Protein AF-X1RCR5-F1 (afdb_monomer_lite)

Secondary structure (DSSP, 8-state):
---TTSPPP---TTTTS-TT--HHHHHHHHHHHHHHHHTT--HHHHHHHHHHHHHHHHHHTT-

Radius of gyration: 15.2 Å; chains: 1; bounding box: 30×46×27 Å

Organism: NCBI:txid412755

Foldseek 3Di:
DDDPPDDDPPPPPPPLADPVADPQLVVQLVVQLVVCVVVVDDNNVSSVVSNVVSVVVVVVVVD

Structure (mmCIF, N/CA/C/O backbone):
data_AF-X1RCR5-F1
#
_entry.id   AF-X1RCR5-F1
#
loop_
_atom_site.group_PDB
_atom_site.id
_atom_site.type_symbol
_atom_site.label_atom_id
_atom_site.label_alt_id
_atom_site.label_comp_id
_atom_site.label_asym_id
_atom_site.label_entity_id
_atom_site.label_seq_id
_atom_site.pdbx_PDB_ins_code
_atom_site.Cartn_x
_atom_site.Cartn_y
_atom_site.Cartn_z
_atom_site.occupancy
_atom_site.B_iso_or_equiv
_atom_site.auth_seq_id
_atom_site.auth_comp_id
_atom_site.auth_asym_id
_atom_site.auth_atom_id
_atom_site.pdbx_PDB_model_num
ATOM 1 N N . MET A 1 1 ? 20.575 34.932 4.408 1.00 51.00 1 MET A N 1
ATOM 2 C CA . MET A 1 1 ? 19.108 35.122 4.467 1.00 51.00 1 MET A CA 1
ATOM 3 C C . MET A 1 1 ? 18.499 34.282 3.349 1.00 51.00 1 MET A C 1
ATOM 5 O O . MET A 1 1 ? 19.029 34.341 2.249 1.00 51.00 1 MET A O 1
ATOM 9 N N . ALA A 1 2 ? 17.519 33.415 3.628 1.00 49.38 2 ALA A N 1
ATOM 10 C CA . ALA A 1 2 ? 16.946 32.502 2.631 1.00 49.38 2 ALA A CA 1
ATOM 11 C C . ALA A 1 2 ? 15.835 33.198 1.822 1.00 49.38 2 ALA A C 1
ATOM 13 O O . ALA A 1 2 ? 14.951 33.820 2.404 1.00 49.38 2 ALA A O 1
ATOM 14 N N . ASP A 1 3 ? 15.916 33.102 0.495 1.00 51.84 3 ASP A N 1
ATOM 15 C CA . ASP A 1 3 ? 15.031 33.751 -0.480 1.00 51.84 3 ASP A CA 1
ATOM 16 C C . ASP A 1 3 ? 13.609 33.135 -0.462 1.00 51.84 3 ASP A C 1
ATOM 18 O O . ASP A 1 3 ? 13.477 31.924 -0.681 1.00 51.84 3 ASP A O 1
ATOM 22 N N . PRO A 1 4 ? 12.540 33.916 -0.197 1.00 61.62 4 PRO A N 1
ATOM 23 C CA . PRO A 1 4 ? 11.162 33.422 -0.111 1.00 61.62 4 PRO A CA 1
ATOM 24 C C . PRO A 1 4 ? 10.526 33.099 -1.477 1.00 61.62 4 PRO A C 1
ATOM 26 O O . PRO A 1 4 ? 9.394 32.620 -1.520 1.00 61.62 4 PRO A O 1
ATOM 29 N N . SER A 1 5 ? 11.239 33.319 -2.587 1.00 61.84 5 SER A N 1
ATOM 30 C CA . SER A 1 5 ? 10.721 33.159 -3.956 1.00 61.84 5 SER A CA 1
ATOM 31 C C . SER A 1 5 ? 10.812 31.728 -4.502 1.00 61.84 5 SER A C 1
ATOM 33 O O . SER A 1 5 ? 10.419 31.467 -5.639 1.00 61.84 5 SER A O 1
ATOM 35 N N . LYS A 1 6 ? 11.341 30.775 -3.724 1.00 58.94 6 LYS A N 1
ATOM 36 C CA . LYS A 1 6 ? 11.411 29.373 -4.151 1.00 58.94 6 LYS A CA 1
ATOM 37 C C . LYS A 1 6 ? 10.079 28.676 -3.869 1.00 58.94 6 LYS A C 1
ATOM 39 O O . LYS A 1 6 ? 9.638 28.685 -2.716 1.00 58.94 6 LYS A O 1
ATOM 44 N N . PRO A 1 7 ? 9.443 28.024 -4.863 1.00 56.84 7 PRO A N 1
ATOM 45 C CA . PRO A 1 7 ? 8.315 27.157 -4.574 1.00 56.84 7 PRO A CA 1
ATOM 46 C C . PRO A 1 7 ? 8.791 26.107 -3.570 1.00 56.84 7 PRO A C 1
ATOM 48 O O . PRO A 1 7 ? 9.786 25.418 -3.809 1.00 56.84 7 PRO A O 1
ATOM 51 N N . LYS A 1 8 ? 8.104 26.010 -2.423 1.00 56.19 8 LYS A N 1
ATOM 52 C CA . LYS A 1 8 ? 8.283 24.877 -1.511 1.00 56.19 8 LYS A CA 1
ATOM 53 C C . LYS A 1 8 ? 8.222 23.614 -2.372 1.00 56.19 8 LYS A C 1
ATOM 55 O O . LYS A 1 8 ? 7.282 23.519 -3.171 1.00 56.19 8 LYS A O 1
ATOM 60 N N . PRO A 1 9 ? 9.172 22.668 -2.255 1.00 55.03 9 PRO A N 1
ATOM 61 C CA . PRO A 1 9 ? 8.989 21.371 -2.882 1.00 55.03 9 PRO A CA 1
ATOM 62 C C . PRO A 1 9 ? 7.604 20.899 -2.454 1.00 55.03 9 PRO A C 1
ATOM 64 O O . PRO A 1 9 ? 7.311 20.883 -1.254 1.00 55.03 9 PRO A O 1
ATOM 67 N N . LYS A 1 10 ? 6.715 20.661 -3.430 1.00 51.84 10 LYS A N 1
ATOM 68 C CA . LYS A 1 10 ? 5.412 20.052 -3.171 1.00 51.84 10 LYS A CA 1
ATOM 69 C C . LYS A 1 10 ? 5.750 18.799 -2.392 1.00 51.84 10 LYS A C 1
ATOM 71 O O . LYS A 1 10 ? 6.335 17.881 -2.960 1.00 51.84 10 LYS A O 1
ATOM 76 N N . GLN A 1 11 ? 5.496 18.818 -1.086 1.00 45.91 11 GLN A N 1
ATOM 77 C CA . GLN A 1 11 ? 5.672 17.631 -0.277 1.00 45.91 11 GLN A CA 1
ATOM 78 C C . GLN A 1 11 ? 4.868 16.556 -1.002 1.00 45.91 11 GLN A C 1
ATOM 80 O O . GLN A 1 11 ? 3.686 16.799 -1.288 1.00 45.91 11 GLN A O 1
ATOM 85 N N . PRO A 1 12 ? 5.492 15.443 -1.41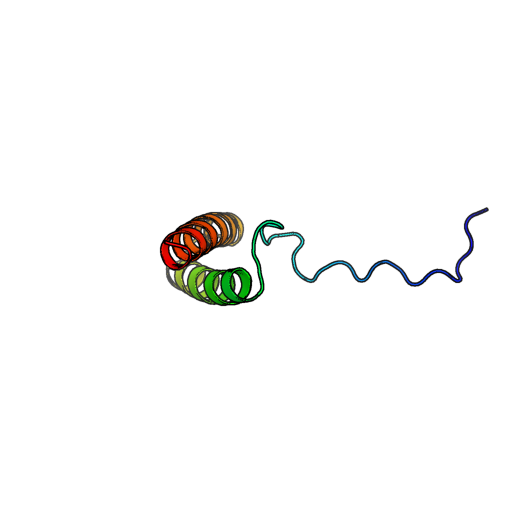9 1.00 48.75 12 PRO A N 1
ATOM 86 C CA . PRO A 1 12 ? 4.724 14.373 -2.018 1.00 48.75 12 PRO A CA 1
ATOM 87 C C . PRO A 1 12 ? 3.612 14.029 -1.024 1.00 48.75 12 PRO A C 1
ATOM 89 O O . PRO A 1 12 ? 3.830 14.082 0.190 1.00 48.75 12 PRO A O 1
ATOM 92 N N . ARG A 1 13 ? 2.409 13.702 -1.512 1.00 55.22 13 ARG A N 1
ATOM 93 C CA . ARG A 1 13 ? 1.231 13.304 -0.702 1.00 55.22 13 ARG A CA 1
ATOM 94 C C . ARG A 1 13 ? 1.486 12.072 0.198 1.00 55.22 13 ARG A C 1
ATOM 96 O O . ARG A 1 13 ? 0.558 11.501 0.752 1.00 55.22 13 ARG A O 1
ATOM 103 N N . SER A 1 14 ? 2.736 11.647 0.326 1.00 52.94 14 SER A N 1
ATOM 104 C CA . SER A 1 14 ? 3.185 10.282 0.481 1.00 52.94 14 SER A CA 1
ATOM 105 C C . SER A 1 14 ? 4.324 10.172 1.500 1.00 52.94 14 SER A C 1
ATOM 107 O O . SER A 1 14 ? 5.165 9.290 1.393 1.00 52.94 14 SER A O 1
ATOM 109 N N . SER A 1 15 ? 4.353 11.003 2.546 1.00 64.12 15 SER A N 1
ATOM 110 C CA . SER A 1 15 ? 5.306 10.801 3.657 1.00 64.12 15 SER A CA 1
ATOM 111 C C . SER A 1 15 ? 5.215 9.405 4.307 1.00 64.12 15 SER A C 1
ATOM 113 O O . SER A 1 15 ? 6.083 9.037 5.090 1.00 64.12 15 SER A O 1
ATOM 115 N N . TRP A 1 16 ? 4.182 8.632 3.959 1.00 69.56 16 TRP A N 1
ATOM 116 C CA . TRP A 1 16 ? 3.892 7.277 4.419 1.00 69.56 16 TRP A CA 1
ATOM 117 C C . TRP A 1 16 ? 4.054 6.198 3.332 1.00 69.56 16 TRP A C 1
ATOM 119 O O . TRP A 1 16 ? 4.079 5.012 3.654 1.00 69.56 16 TRP A O 1
ATOM 129 N N . ILE A 1 17 ? 4.130 6.586 2.057 1.00 82.44 17 ILE A N 1
ATOM 130 C CA . ILE A 1 17 ? 4.217 5.652 0.924 1.00 82.44 17 ILE A CA 1
ATOM 131 C C . ILE A 1 17 ? 5.690 5.425 0.610 1.00 82.44 17 ILE A C 1
ATOM 133 O O . ILE A 1 17 ? 6.478 6.372 0.633 1.00 82.44 17 ILE A O 1
ATOM 137 N N . ASP A 1 18 ? 6.044 4.177 0.329 1.00 85.50 18 ASP A N 1
ATOM 138 C CA . ASP A 1 18 ? 7.411 3.815 -0.021 1.00 85.50 18 ASP A CA 1
ATOM 139 C C . ASP A 1 18 ? 7.868 4.534 -1.310 1.00 85.50 18 ASP A C 1
ATOM 141 O O . ASP A 1 18 ? 7.150 4.484 -2.314 1.00 85.50 18 ASP A O 1
ATOM 145 N N . PRO A 1 19 ? 9.030 5.221 -1.309 1.00 87.38 19 PRO A N 1
ATOM 146 C CA . PRO A 1 19 ? 9.541 5.913 -2.492 1.00 87.38 19 PRO A CA 1
ATOM 147 C C . PRO A 1 19 ? 9.928 4.979 -3.650 1.00 87.38 19 PRO A C 1
ATOM 149 O O . PRO A 1 19 ? 10.110 5.470 -4.761 1.00 87.38 19 PRO A O 1
ATOM 152 N N . GLU A 1 20 ? 10.067 3.667 -3.426 1.00 89.38 20 GLU A N 1
ATOM 153 C CA . GLU A 1 20 ? 10.365 2.690 -4.484 1.00 89.38 20 GLU A CA 1
ATOM 154 C C . GLU A 1 20 ? 9.158 2.378 -5.390 1.00 89.38 20 GLU A C 1
ATOM 156 O O . GLU A 1 20 ? 9.320 1.774 -6.457 1.00 89.38 20 GLU A O 1
ATOM 161 N N . LEU A 1 21 ? 7.949 2.786 -4.991 1.00 88.50 21 LEU A N 1
ATOM 162 C CA . LEU A 1 21 ? 6.730 2.542 -5.758 1.00 88.50 21 LEU A CA 1
ATOM 163 C C . LEU A 1 21 ? 6.641 3.476 -6.973 1.00 88.50 21 LEU A C 1
ATOM 165 O O . LEU A 1 21 ? 6.664 4.701 -6.850 1.00 88.50 21 LEU A O 1
ATOM 169 N N . ASP A 1 22 ? 6.473 2.877 -8.154 1.00 90.56 22 ASP A N 1
ATOM 170 C CA . ASP A 1 22 ? 6.064 3.597 -9.363 1.00 90.56 22 ASP A CA 1
ATOM 171 C C . ASP A 1 22 ? 4.541 3.832 -9.373 1.00 90.56 22 ASP A C 1
ATOM 173 O O . ASP A 1 22 ? 3.838 3.500 -8.420 1.00 90.56 22 ASP A O 1
ATOM 177 N N . GLU A 1 23 ? 4.000 4.428 -10.438 1.00 91.44 23 GLU A N 1
ATOM 178 C CA . GLU A 1 23 ? 2.570 4.767 -10.518 1.00 91.44 23 GLU A CA 1
ATOM 179 C C . GLU A 1 23 ? 1.651 3.545 -10.329 1.00 91.44 23 GLU A C 1
ATOM 181 O O . GLU A 1 23 ? 0.644 3.627 -9.623 1.00 91.44 23 GLU A O 1
ATOM 186 N N . ILE A 1 24 ? 2.033 2.387 -10.876 1.00 91.19 24 ILE A N 1
ATOM 187 C CA . ILE A 1 24 ? 1.295 1.130 -10.693 1.00 91.19 24 ILE A CA 1
ATOM 188 C C . ILE A 1 24 ? 1.414 0.669 -9.236 1.00 91.19 24 ILE A C 1
ATOM 190 O O . ILE A 1 24 ? 0.416 0.290 -8.617 1.00 91.19 24 ILE A O 1
ATOM 194 N N . GLY A 1 25 ? 2.617 0.758 -8.665 1.00 94.25 25 GLY A N 1
ATOM 195 C CA . GLY A 1 25 ? 2.871 0.516 -7.248 1.00 94.25 25 GLY A CA 1
ATOM 196 C C . GLY A 1 25 ? 1.984 1.359 -6.325 1.00 94.25 25 GLY A C 1
ATOM 197 O O . GLY A 1 25 ? 1.395 0.829 -5.383 1.00 94.25 25 GLY A O 1
ATOM 198 N N . VAL A 1 26 ? 1.815 2.649 -6.619 1.00 94.00 26 VAL A N 1
ATOM 199 C CA . VAL A 1 26 ? 0.962 3.561 -5.838 1.00 94.00 26 VAL A CA 1
ATOM 200 C C . VAL A 1 26 ? -0.512 3.151 -5.911 1.00 94.00 26 VAL A C 1
ATOM 202 O O . VAL A 1 26 ? -1.186 3.112 -4.881 1.00 94.00 26 VAL A O 1
ATOM 205 N N . ILE A 1 27 ? -1.013 2.770 -7.091 1.00 94.56 27 ILE A N 1
ATOM 206 C CA . ILE A 1 27 ? -2.396 2.286 -7.249 1.00 94.56 27 ILE A CA 1
ATOM 207 C C . ILE A 1 27 ? -2.623 1.012 -6.419 1.00 94.56 27 ILE A C 1
ATOM 209 O O . ILE A 1 27 ? -3.630 0.891 -5.714 1.00 94.56 27 ILE A O 1
ATOM 213 N N . MET A 1 28 ? -1.674 0.072 -6.453 1.00 95.19 28 MET A N 1
ATOM 214 C CA . MET A 1 28 ? -1.741 -1.149 -5.644 1.00 95.19 28 MET A CA 1
ATOM 215 C C . MET A 1 28 ? -1.695 -0.842 -4.147 1.00 95.19 28 MET A C 1
ATOM 217 O O . MET A 1 28 ? -2.495 -1.394 -3.387 1.00 95.19 28 MET A O 1
ATOM 221 N N . PHE A 1 29 ? -0.812 0.068 -3.724 1.00 95.94 29 PHE A N 1
ATOM 222 C CA . PHE A 1 29 ? -0.739 0.530 -2.341 1.00 95.94 29 PHE A CA 1
ATOM 223 C C . PHE A 1 29 ? -2.097 1.045 -1.862 1.00 95.94 29 PHE A C 1
ATOM 225 O O . PHE A 1 29 ? -2.561 0.627 -0.804 1.00 95.94 29 PHE A O 1
ATOM 232 N N . GLU A 1 30 ? -2.774 1.900 -2.633 1.00 95.44 30 GLU A N 1
ATOM 233 C CA . GLU A 1 30 ? -4.077 2.441 -2.235 1.00 95.44 30 GLU A CA 1
ATOM 234 C C . GLU A 1 30 ? -5.138 1.346 -2.061 1.00 95.44 30 GLU A C 1
ATOM 236 O O . GLU A 1 30 ? -5.929 1.393 -1.112 1.00 95.44 30 GLU A O 1
ATOM 241 N N . GLY A 1 31 ? -5.147 0.344 -2.946 1.00 96.38 31 GLY A N 1
ATOM 242 C CA . GLY A 1 31 ? -6.036 -0.813 -2.843 1.00 96.38 31 GLY A CA 1
ATOM 243 C C . GLY A 1 31 ? -5.767 -1.645 -1.587 1.00 96.38 31 GLY A C 1
ATOM 244 O O . GLY A 1 31 ? -6.687 -1.940 -0.813 1.00 96.38 31 GLY A O 1
ATOM 245 N N . PHE A 1 32 ? -4.501 -1.977 -1.333 1.00 97.38 32 PHE A N 1
ATOM 246 C CA . PHE A 1 32 ? -4.108 -2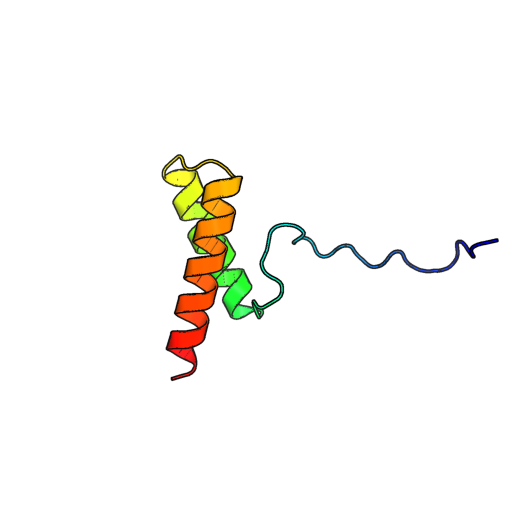.733 -0.145 1.00 97.38 32 PHE A CA 1
ATOM 247 C C . PHE A 1 32 ? -4.349 -1.948 1.145 1.00 97.38 32 PHE A C 1
ATOM 249 O O . PHE A 1 32 ? -4.868 -2.502 2.111 1.00 97.38 32 PHE A O 1
ATOM 256 N N . PHE A 1 33 ? -4.057 -0.650 1.161 1.00 97.06 33 PHE A N 1
ATOM 257 C CA . PHE A 1 33 ? -4.273 0.212 2.318 1.00 97.06 33 PHE A CA 1
ATOM 258 C C . PHE A 1 33 ? -5.757 0.288 2.695 1.00 97.06 33 PHE A C 1
ATOM 260 O O . PHE A 1 33 ? -6.107 0.095 3.862 1.00 97.06 33 PHE A O 1
ATOM 267 N N . LYS A 1 34 ? -6.650 0.486 1.715 1.00 97.06 34 LYS A N 1
ATOM 268 C CA . LYS A 1 34 ? -8.108 0.425 1.929 1.00 97.06 34 LYS A CA 1
ATOM 269 C C . LYS A 1 34 ? -8.547 -0.937 2.467 1.00 97.06 34 LYS A C 1
ATOM 271 O O . LYS A 1 34 ? -9.370 -1.002 3.373 1.00 97.06 34 LYS A O 1
ATOM 276 N N . THR A 1 35 ? -7.959 -2.016 1.959 1.00 97.81 35 THR A N 1
ATOM 277 C CA . THR A 1 35 ? -8.264 -3.376 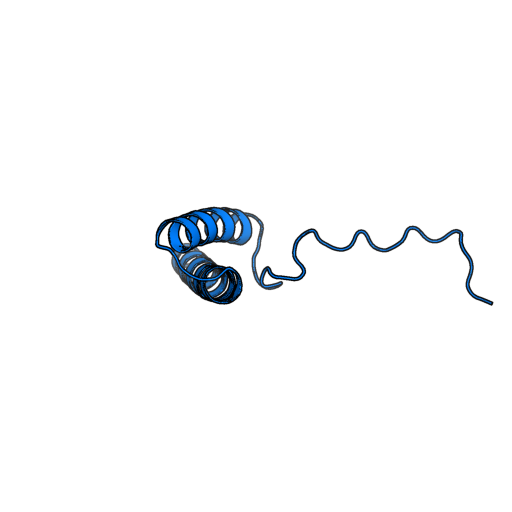2.422 1.00 97.81 35 THR A CA 1
ATOM 278 C C . THR A 1 35 ? -7.846 -3.578 3.881 1.00 97.81 35 THR A C 1
ATOM 280 O O . THR A 1 35 ? -8.655 -3.999 4.701 1.00 97.81 35 THR A O 1
ATOM 283 N N . PHE A 1 36 ? -6.612 -3.229 4.252 1.00 97.81 36 PHE A N 1
ATOM 284 C CA . PHE A 1 36 ? -6.128 -3.411 5.623 1.00 97.81 36 PHE A CA 1
ATOM 285 C C . PHE A 1 36 ? -6.830 -2.486 6.623 1.00 97.81 36 PHE A C 1
ATOM 287 O O . PHE A 1 36 ? -7.159 -2.905 7.728 1.00 97.81 36 PHE A O 1
ATOM 294 N N . THR A 1 37 ? -7.139 -1.249 6.245 1.00 96.50 37 THR A N 1
ATOM 295 C CA . THR A 1 37 ? -7.946 -0.374 7.111 1.00 96.50 37 THR A CA 1
ATOM 296 C C . THR A 1 37 ? -9.360 -0.927 7.323 1.00 96.50 37 THR A C 1
ATOM 298 O O . THR A 1 37 ? -9.833 -0.938 8.457 1.00 96.50 37 THR A O 1
ATOM 301 N N . ALA A 1 38 ? -10.003 -1.476 6.285 1.00 97.56 38 ALA A N 1
ATOM 302 C CA . ALA A 1 38 ? -11.309 -2.133 6.405 1.00 97.56 38 ALA A CA 1
ATOM 303 C C . ALA A 1 38 ? -11.274 -3.402 7.278 1.00 97.56 38 ALA A C 1
ATOM 305 O O . ALA A 1 38 ? -12.256 -3.718 7.944 1.00 97.56 38 ALA A O 1
ATOM 306 N N . LEU A 1 39 ? -10.137 -4.100 7.321 1.00 97.88 39 LEU A N 1
ATOM 307 C CA . LEU A 1 39 ? -9.903 -5.247 8.206 1.00 97.88 39 LEU A CA 1
ATOM 308 C C . LEU A 1 39 ? -9.588 -4.847 9.662 1.00 97.88 39 LEU A C 1
ATOM 310 O O . LEU A 1 39 ? -9.370 -5.718 10.501 1.00 97.88 39 LEU A O 1
ATOM 314 N N . GLY A 1 40 ? -9.557 -3.549 9.978 1.00 97.62 40 GLY A N 1
ATOM 315 C CA . GLY A 1 40 ? -9.339 -3.043 11.334 1.00 97.62 40 GLY A CA 1
ATOM 316 C C . GLY A 1 40 ? -7.871 -2.878 11.732 1.00 97.62 40 GLY A C 1
ATOM 317 O O . GLY A 1 40 ? -7.582 -2.648 12.907 1.00 97.62 40 GLY A O 1
ATOM 318 N N . TYR A 1 41 ? -6.929 -2.964 10.788 1.00 96.94 41 TYR A N 1
ATOM 319 C CA . TYR A 1 41 ? -5.530 -2.657 11.079 1.00 96.94 41 TYR A CA 1
ATOM 320 C C . TYR A 1 41 ? -5.354 -1.165 11.379 1.00 96.94 41 TYR A C 1
ATOM 322 O O . TYR A 1 41 ? -5.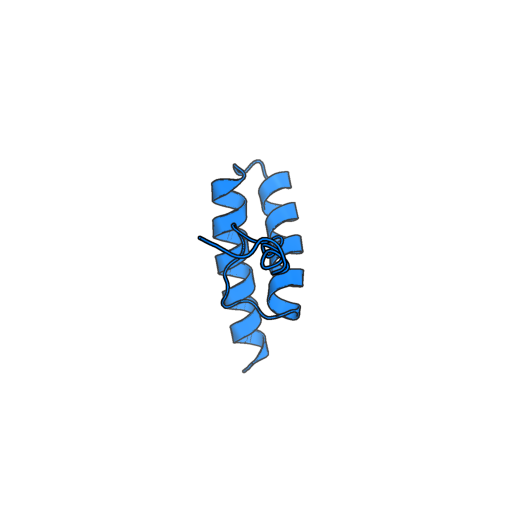966 -0.301 10.747 1.00 96.94 41 TYR A O 1
ATOM 330 N N . SER A 1 42 ? -4.455 -0.849 12.316 1.00 96.69 42 SER A N 1
ATOM 331 C CA . SER A 1 42 ? -4.069 0.543 12.565 1.00 96.69 42 SER A CA 1
ATOM 332 C C . SER A 1 42 ? -3.473 1.175 11.304 1.00 96.69 42 SER A C 1
ATOM 334 O O . SER A 1 42 ? -2.870 0.477 10.489 1.00 96.69 42 SER A O 1
ATOM 336 N N . ILE A 1 43 ? -3.557 2.504 11.171 1.00 92.94 43 ILE A N 1
ATOM 337 C CA . ILE A 1 43 ? -3.004 3.232 10.013 1.00 92.94 43 ILE A CA 1
ATOM 338 C C . ILE A 1 43 ? -1.545 2.827 9.760 1.00 92.94 43 ILE A C 1
ATOM 340 O O . ILE A 1 43 ? -1.185 2.501 8.636 1.00 92.94 43 ILE A O 1
ATOM 344 N N . ARG A 1 44 ? -0.722 2.746 10.816 1.00 93.56 44 ARG A N 1
ATOM 345 C CA . ARG A 1 44 ? 0.691 2.349 10.710 1.00 93.56 44 ARG A CA 1
ATOM 346 C C . ARG A 1 44 ? 0.859 0.932 10.148 1.00 93.56 44 ARG A C 1
ATOM 348 O O . ARG A 1 44 ? 1.702 0.725 9.280 1.00 93.56 44 ARG A O 1
ATOM 355 N N . GLN A 1 45 ? 0.081 -0.034 10.639 1.00 95.81 45 GLN A N 1
ATOM 356 C CA . GLN A 1 45 ? 0.138 -1.418 10.156 1.00 95.81 45 GLN A CA 1
ATOM 357 C C . GLN A 1 45 ? -0.379 -1.529 8.722 1.00 95.81 45 GLN A C 1
ATOM 359 O O . GLN A 1 45 ? 0.268 -2.163 7.896 1.00 95.81 45 GLN A O 1
ATOM 364 N N . ALA A 1 46 ? -1.501 -0.876 8.415 1.00 96.88 46 ALA A N 1
ATOM 365 C CA . ALA A 1 46 ? -2.086 -0.865 7.082 1.00 96.88 46 ALA A CA 1
ATOM 366 C C . ALA A 1 46 ? -1.123 -0.263 6.054 1.00 96.88 46 ALA A C 1
ATOM 368 O O . ALA A 1 46 ? -0.932 -0.845 4.994 1.00 96.88 46 ALA A O 1
ATOM 369 N N . THR A 1 47 ? -0.467 0.855 6.380 1.00 95.12 47 THR A N 1
ATOM 370 C CA . THR A 1 47 ? 0.566 1.465 5.535 1.00 95.12 47 THR A CA 1
ATOM 371 C C . THR A 1 47 ? 1.733 0.512 5.304 1.00 95.12 47 THR A C 1
ATOM 373 O O . THR A 1 47 ? 2.126 0.298 4.161 1.00 95.12 47 THR A O 1
ATOM 376 N N . HIS A 1 48 ? 2.275 -0.086 6.369 1.00 95.25 48 HIS A N 1
ATOM 377 C CA . HIS A 1 48 ? 3.413 -0.994 6.247 1.00 95.25 48 HIS A CA 1
ATOM 378 C C . HIS A 1 48 ? 3.080 -2.212 5.374 1.00 95.25 48 HIS A C 1
ATOM 380 O O . HIS A 1 48 ? 3.811 -2.516 4.434 1.00 95.25 48 HIS A O 1
ATOM 386 N N . LEU A 1 49 ? 1.944 -2.865 5.632 1.00 97.12 49 LEU A N 1
ATOM 387 C CA . LEU A 1 49 ? 1.498 -4.021 4.856 1.00 97.12 49 LEU A CA 1
ATOM 388 C C . LEU A 1 49 ? 1.179 -3.646 3.406 1.00 97.12 49 LEU A C 1
ATOM 390 O O . LEU A 1 49 ? 1.520 -4.397 2.497 1.00 97.12 49 LEU A O 1
ATOM 394 N N . ALA A 1 50 ? 0.559 -2.488 3.171 1.00 96.88 50 ALA A N 1
ATOM 395 C CA . ALA A 1 50 ? 0.257 -2.019 1.825 1.00 96.88 50 ALA A CA 1
ATOM 396 C C . ALA A 1 50 ? 1.526 -1.743 1.011 1.00 96.88 50 ALA A C 1
ATOM 398 O O . ALA A 1 50 ? 1.589 -2.173 -0.137 1.00 96.88 50 ALA A O 1
ATOM 399 N N . ASN A 1 51 ? 2.546 -1.109 1.602 1.00 95.69 51 ASN A N 1
ATOM 400 C CA . ASN A 1 51 ? 3.843 -0.901 0.948 1.00 95.69 51 ASN A CA 1
ATOM 401 C C . ASN A 1 51 ? 4.497 -2.246 0.592 1.00 95.69 51 ASN A C 1
ATOM 403 O O . ASN A 1 51 ? 4.854 -2.462 -0.563 1.00 95.69 51 ASN A O 1
ATOM 407 N N . MET A 1 52 ? 4.568 -3.183 1.549 1.00 95.94 52 MET A N 1
ATOM 408 C CA . MET A 1 52 ? 5.138 -4.520 1.323 1.00 95.94 52 MET A CA 1
ATOM 409 C C . MET A 1 52 ? 4.431 -5.257 0.175 1.00 95.94 52 MET A C 1
ATOM 411 O O . MET A 1 52 ? 5.082 -5.744 -0.746 1.00 95.94 52 MET A O 1
ATOM 415 N N . ARG A 1 53 ? 3.092 -5.294 0.186 1.00 96.75 53 ARG A N 1
ATOM 416 C CA . ARG A 1 53 ? 2.304 -5.990 -0.843 1.00 96.75 53 ARG A CA 1
ATOM 417 C C . ARG A 1 53 ? 2.365 -5.317 -2.208 1.00 96.75 53 ARG A C 1
ATOM 419 O O . ARG A 1 53 ? 2.423 -6.014 -3.220 1.00 96.75 53 ARG A O 1
ATOM 426 N N . ALA A 1 54 ? 2.358 -3.988 -2.246 1.00 95.62 54 ALA A N 1
ATOM 427 C CA . ALA A 1 54 ? 2.491 -3.241 -3.489 1.00 95.62 54 ALA A CA 1
ATOM 428 C C . ALA A 1 54 ? 3.857 -3.499 -4.144 1.00 95.62 54 ALA A C 1
ATOM 430 O O . ALA A 1 54 ? 3.907 -3.801 -5.334 1.00 95.62 54 ALA A O 1
ATOM 431 N N . LEU A 1 55 ? 4.943 -3.491 -3.362 1.00 94.56 55 LEU A N 1
ATOM 432 C CA . LEU A 1 55 ? 6.287 -3.799 -3.857 1.00 94.56 55 LEU A CA 1
ATOM 433 C C . LEU A 1 55 ? 6.418 -5.254 -4.328 1.00 94.56 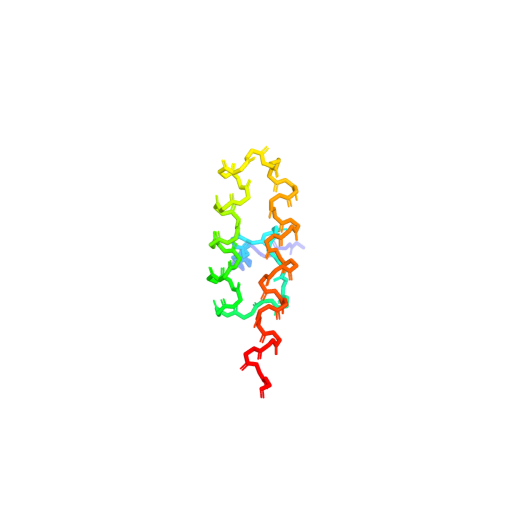55 LEU A C 1
ATOM 435 O O . LEU A 1 55 ? 7.007 -5.505 -5.378 1.00 94.56 55 LEU A O 1
ATOM 439 N N . GLU A 1 56 ? 5.863 -6.217 -3.583 1.00 94.94 56 GLU A N 1
ATOM 440 C CA . GLU A 1 56 ? 5.829 -7.631 -3.987 1.00 94.94 56 GLU A CA 1
ATOM 441 C C . GLU A 1 56 ? 5.122 -7.805 -5.336 1.00 94.94 56 GLU A C 1
ATOM 443 O O . GLU A 1 56 ? 5.690 -8.391 -6.258 1.00 94.94 56 GLU A O 1
ATOM 448 N N . LYS A 1 57 ? 3.922 -7.232 -5.499 1.00 92.88 57 LYS A N 1
ATOM 449 C CA . LYS A 1 57 ? 3.183 -7.347 -6.763 1.00 92.88 57 LYS A CA 1
ATOM 450 C C . LYS A 1 57 ? 3.831 -6.613 -7.921 1.00 92.88 57 LYS A C 1
ATOM 452 O O . LYS A 1 57 ? 3.831 -7.142 -9.028 1.00 92.88 57 LYS A O 1
ATOM 457 N N . GLN A 1 58 ? 4.439 -5.458 -7.681 1.00 89.62 58 GLN A N 1
ATOM 458 C CA . GLN A 1 58 ? 5.183 -4.752 -8.721 1.00 89.62 58 GLN A CA 1
ATOM 459 C C . GLN A 1 58 ? 6.368 -5.585 -9.230 1.00 89.62 58 GLN A C 1
ATOM 461 O O . GLN A 1 58 ? 6.658 -5.568 -10.424 1.00 89.62 58 GLN A O 1
ATOM 466 N N . LYS A 1 59 ? 7.046 -6.328 -8.344 1.00 90.06 59 LYS A N 1
ATOM 467 C CA . LYS A 1 59 ? 8.140 -7.234 -8.724 1.00 90.06 59 LYS A CA 1
ATOM 468 C C . LYS A 1 59 ? 7.632 -8.415 -9.544 1.00 90.06 59 LYS A C 1
ATOM 470 O O . LYS A 1 59 ? 8.230 -8.721 -10.568 1.00 90.06 59 LYS A O 1
ATOM 475 N N . GLU A 1 60 ? 6.524 -9.033 -9.141 1.00 91.69 60 GLU A N 1
ATOM 476 C CA . GLU A 1 60 ? 5.927 -10.151 -9.885 1.00 91.69 60 GLU A CA 1
ATOM 477 C C . GLU A 1 60 ? 5.516 -9.771 -11.315 1.00 91.69 60 GLU A C 1
ATOM 479 O O .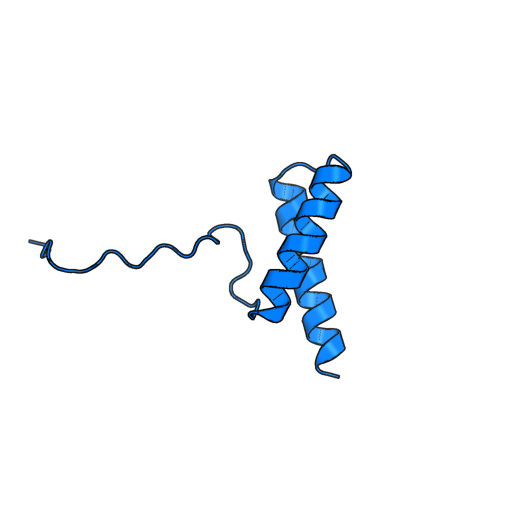 GLU A 1 60 ? 5.669 -10.581 -12.215 1.00 91.69 60 GLU A O 1
ATOM 484 N N . MET A 1 61 ? 5.037 -8.544 -11.548 1.00 86.00 61 MET A N 1
ATOM 485 C CA . MET A 1 61 ? 4.624 -8.086 -12.886 1.00 86.00 61 MET A CA 1
ATOM 486 C C . MET A 1 61 ? 5.791 -7.782 -13.839 1.00 86.00 61 MET A C 1
ATOM 488 O O . MET A 1 61 ? 5.570 -7.582 -15.031 1.00 86.00 61 MET A O 1
ATOM 492 N N . LYS A 1 62 ? 7.021 -7.677 -13.322 1.00 78.62 62 LYS A N 1
ATOM 493 C CA . LYS A 1 62 ? 8.234 -7.406 -14.115 1.00 78.62 62 LYS A CA 1
ATOM 494 C C . LYS A 1 62 ? 8.933 -8.687 -14.594 1.00 78.62 62 LYS A C 1
ATOM 496 O O . LYS A 1 62 ? 9.920 -8.581 -15.321 1.00 78.62 62 LYS A O 1
ATOM 501 N N . HIS A 1 63 ? 8.445 -9.853 -14.174 1.00 64.12 63 HIS A N 1
ATOM 502 C CA . HIS A 1 63 ? 8.915 -11.183 -14.561 1.00 64.12 63 HIS A CA 1
ATOM 503 C C . HIS A 1 63 ? 7.912 -11.861 -15.494 1.00 64.12 63 HIS A C 1
ATOM 505 O O . HIS A 1 63 ? 8.385 -12.624 -16.364 1.00 64.12 63 HIS A O 1
#

Sequence (63 aa):
MADPSKPKPKQPRSSWIDPELDEIGVIMFEGFFKTFTALGYSIRQATHLANMRALEKQKEMKH

pLDDT: mean 83.55, std 17.34, range [45.91, 97.88]